Protein AF-A0A0H3DJW9-F1 (afdb_monomer_lite)

Secondary structure (DSSP, 8-state):
-------------SPEEEETTEEEETTS-EEEE--TTTS---SSGGG--HHHHHHHHHHHHHHHHHTT--

Radius of gyration: 20.56 Å; chains: 1; bounding box: 66×25×25 Å

Foldseek 3Di:
DDDPPDPPPPVPPADWDDDPQFIAGPVRDTDDGDPVVVVPDDPDPVSDDPVNVVVVVVVVVVVCVVVVVD

Sequence (70 aa):
MTAQDGGSTARDDRPTFWCGASLFNSGGQRLNEIDLNAYRHPQKHADMTDADWEQAAAAVQAFEAERGLR

Organism: Amycolatopsis mediterranei (strain U-32) (NCBI:txid749927)

pLDDT: mean 78.14, std 17.04, range [36.06, 93.31]

Structure (mmCIF, N/CA/C/O backbone):
data_AF-A0A0H3DJW9-F1
#
_entry.id   AF-A0A0H3DJW9-F1
#
loop_
_atom_site.group_PDB
_atom_site.id
_atom_site.type_symbol
_atom_site.label_atom_id
_atom_site.label_alt_id
_atom_site.label_comp_id
_atom_site.label_asym_id
_atom_site.label_entity_id
_atom_site.label_seq_id
_atom_site.pdbx_PDB_ins_code
_atom_site.Cartn_x
_atom_site.Cartn_y
_atom_site.Cartn_z
_atom_site.occupancy
_atom_site.B_iso_or_equiv
_atom_site.auth_seq_id
_atom_site.auth_comp_id
_atom_site.auth_asym_id
_atom_site.auth_atom_id
_atom_site.pdbx_PDB_model_num
ATOM 1 N N . MET A 1 1 ? -51.839 15.195 0.956 1.00 39.75 1 MET A N 1
ATOM 2 C CA . MET A 1 1 ? -51.043 14.760 2.123 1.00 39.75 1 MET A CA 1
ATOM 3 C C . MET A 1 1 ? -50.381 13.443 1.764 1.00 39.75 1 MET A C 1
ATOM 5 O O . MET A 1 1 ? -51.057 12.429 1.765 1.00 39.75 1 MET A O 1
ATOM 9 N N . THR A 1 2 ? -49.099 13.475 1.421 1.00 36.06 2 THR A N 1
ATOM 10 C CA . THR A 1 2 ? -48.194 12.318 1.477 1.00 36.06 2 THR A CA 1
ATOM 11 C C . THR A 1 2 ? -46.826 12.907 1.769 1.00 36.06 2 THR A C 1
ATOM 13 O O . THR A 1 2 ? -46.231 13.552 0.907 1.00 36.06 2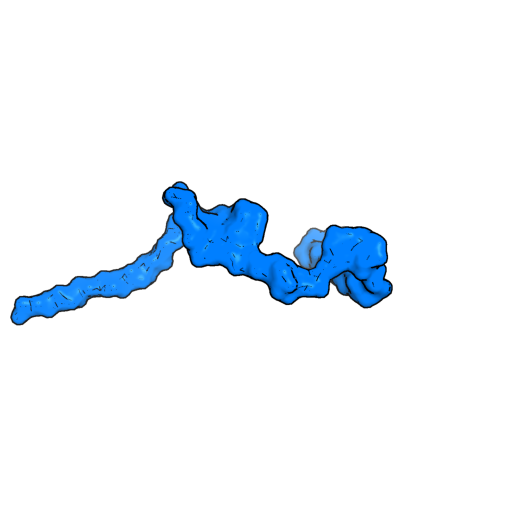 THR A O 1
ATOM 16 N N . ALA A 1 3 ? -46.407 12.800 3.027 1.00 41.38 3 ALA A N 1
ATOM 17 C CA . ALA A 1 3 ? -45.066 13.154 3.452 1.00 41.38 3 ALA A CA 1
ATOM 18 C C . ALA A 1 3 ? -44.090 12.227 2.715 1.00 41.38 3 ALA A C 1
ATOM 20 O O . ALA A 1 3 ? -44.163 11.009 2.859 1.00 41.38 3 ALA A O 1
ATOM 21 N N . GLN A 1 4 ? -43.219 12.793 1.879 1.00 40.47 4 GLN A N 1
ATOM 22 C CA . GLN A 1 4 ? -41.966 12.129 1.545 1.00 40.47 4 GLN A CA 1
ATOM 23 C C . GLN A 1 4 ? -41.052 12.360 2.740 1.00 40.47 4 GLN A C 1
ATOM 25 O O . GLN A 1 4 ? -40.387 13.391 2.842 1.00 40.47 4 GLN A O 1
ATOM 30 N N . ASP A 1 5 ? -41.123 11.422 3.680 1.00 44.78 5 ASP A N 1
ATOM 31 C CA . ASP A 1 5 ? -40.205 11.348 4.801 1.00 44.78 5 ASP A CA 1
ATOM 32 C C . ASP A 1 5 ? -38.769 11.259 4.288 1.00 44.78 5 ASP A C 1
ATOM 34 O O . ASP A 1 5 ? -38.460 10.601 3.289 1.00 44.78 5 ASP A O 1
ATOM 38 N N . GLY A 1 6 ? -37.913 12.014 4.969 1.00 41.84 6 GLY A N 1
ATOM 39 C CA . GLY A 1 6 ? -36.556 12.306 4.563 1.00 41.84 6 GLY A CA 1
ATOM 40 C C . GLY A 1 6 ? -35.736 11.053 4.293 1.00 41.84 6 GLY A C 1
ATOM 41 O O . GLY A 1 6 ? -35.543 10.208 5.168 1.00 41.84 6 GLY A O 1
ATOM 42 N N . GLY A 1 7 ? -35.149 11.009 3.098 1.00 40.22 7 GLY A N 1
ATOM 43 C CA . GLY A 1 7 ? -33.910 10.286 2.861 1.00 40.22 7 GLY A CA 1
ATOM 44 C C . GLY A 1 7 ? -32.819 10.923 3.711 1.00 40.22 7 GLY A C 1
ATOM 45 O O . GLY A 1 7 ? -32.063 11.766 3.238 1.00 40.22 7 GLY A O 1
ATOM 46 N N . SER A 1 8 ? -32.788 10.564 4.994 1.00 42.25 8 SER A N 1
ATOM 47 C CA . SER A 1 8 ? -31.657 10.830 5.861 1.00 42.25 8 SER A CA 1
ATOM 48 C C . SER A 1 8 ? -30.484 10.093 5.236 1.00 42.25 8 SER A C 1
ATOM 50 O O . SER A 1 8 ? -30.370 8.873 5.348 1.00 42.25 8 SER A O 1
ATOM 52 N N . THR A 1 9 ? -29.606 10.824 4.549 1.00 48.56 9 THR A N 1
ATOM 53 C CA . THR A 1 9 ? -28.221 10.404 4.351 1.00 48.56 9 THR A CA 1
ATOM 54 C C . THR A 1 9 ? -27.553 10.450 5.722 1.00 48.56 9 THR A C 1
ATOM 56 O O . THR A 1 9 ? -26.673 11.274 5.976 1.00 48.56 9 THR A O 1
ATOM 59 N N . ALA A 1 10 ? -28.043 9.630 6.653 1.00 47.25 10 ALA A N 1
ATOM 60 C CA . ALA A 1 10 ? -27.334 9.330 7.869 1.00 47.25 10 ALA A CA 1
ATOM 61 C C . ALA A 1 10 ? -26.001 8.785 7.378 1.00 47.25 10 ALA A C 1
ATOM 63 O O . ALA A 1 10 ? -25.955 7.743 6.718 1.00 47.25 10 ALA A O 1
ATOM 64 N N . ARG A 1 11 ? -24.928 9.548 7.606 1.00 55.94 11 ARG A N 1
ATOM 65 C CA . ARG A 1 11 ? -23.596 8.964 7.593 1.00 55.94 11 ARG A CA 1
ATOM 66 C C . ARG A 1 11 ? -23.723 7.749 8.491 1.00 55.94 11 ARG A C 1
ATOM 68 O O . ARG A 1 11 ? -24.170 7.874 9.630 1.00 55.94 11 ARG A O 1
ATOM 75 N N . ASP A 1 12 ? -23.510 6.573 7.919 1.00 60.03 12 ASP A N 1
ATOM 76 C CA . ASP A 1 12 ? -23.488 5.359 8.707 1.00 60.03 12 ASP A CA 1
ATOM 77 C C . ASP A 1 12 ? -22.239 5.477 9.583 1.00 60.03 12 ASP A C 1
ATOM 79 O O . ASP A 1 12 ? -21.153 5.064 9.193 1.00 60.03 12 ASP A O 1
ATOM 83 N N . ASP A 1 13 ? -22.380 6.144 10.733 1.00 64.56 13 ASP A N 1
ATOM 84 C CA . ASP A 1 13 ? -21.316 6.405 11.710 1.00 64.56 13 ASP A CA 1
ATOM 85 C C . ASP A 1 13 ? -20.888 5.106 12.417 1.00 64.56 13 ASP A C 1
ATOM 87 O O . ASP A 1 13 ? -20.122 5.114 13.385 1.00 64.56 13 ASP A O 1
ATOM 91 N N . ARG A 1 14 ? -21.401 3.957 11.957 1.00 73.44 14 ARG A N 1
ATOM 92 C CA . ARG A 1 14 ? -20.962 2.646 12.405 1.00 73.44 14 ARG A CA 1
ATOM 93 C C . ARG A 1 14 ? -19.480 2.482 12.078 1.00 73.44 14 ARG A C 1
ATOM 95 O O . ARG A 1 14 ? -19.064 2.756 10.952 1.00 73.44 14 ARG A O 1
ATOM 102 N N . PRO A 1 15 ? -18.687 1.962 13.027 1.00 83.12 15 PRO A N 1
ATOM 103 C CA . PRO A 1 15 ? -17.295 1.646 12.774 1.00 83.12 15 PRO A CA 1
ATOM 104 C C . PRO A 1 15 ? -17.154 0.756 11.540 1.00 83.12 15 PRO A C 1
ATOM 106 O O . PRO A 1 15 ? -17.794 -0.295 11.434 1.00 83.12 15 PRO A O 1
ATOM 109 N N . THR A 1 16 ? -16.297 1.183 10.620 1.00 90.69 16 THR A N 1
ATOM 110 C CA . THR A 1 16 ? -15.861 0.369 9.492 1.00 90.69 16 THR A CA 1
ATOM 111 C C . THR A 1 16 ? -14.490 -0.213 9.779 1.00 90.69 16 THR A C 1
ATOM 113 O O . THR A 1 16 ? -13.657 0.439 10.411 1.00 90.69 16 THR A O 1
ATOM 116 N N . PHE A 1 17 ? -14.227 -1.410 9.274 1.00 86.81 17 PHE A N 1
ATOM 117 C CA . PHE A 1 17 ? -12.925 -2.051 9.403 1.00 86.81 17 PHE A CA 1
ATOM 118 C C . PHE A 1 17 ? -12.465 -2.619 8.063 1.00 86.81 17 PHE A C 1
ATOM 120 O O . PHE A 1 17 ? -13.272 -3.049 7.236 1.00 86.81 17 PHE A O 1
ATOM 127 N N . TRP A 1 18 ? -11.151 -2.618 7.857 1.00 91.50 18 TRP A N 1
ATOM 128 C CA . TRP A 1 18 ? -10.516 -3.229 6.695 1.00 91.50 18 TRP A CA 1
ATOM 129 C C . TRP A 1 18 ? -10.114 -4.670 7.012 1.00 91.50 18 TRP A C 1
ATOM 131 O O . TRP A 1 18 ? -9.532 -4.941 8.062 1.00 91.50 18 TRP A O 1
ATOM 141 N N . CYS A 1 19 ? -10.402 -5.593 6.096 1.00 87.44 19 CYS A N 1
ATOM 142 C CA . CYS A 1 19 ? -9.877 -6.957 6.107 1.00 87.44 19 CYS A CA 1
ATOM 143 C C . CYS A 1 19 ? -9.357 -7.287 4.703 1.00 87.44 19 CYS A C 1
ATOM 145 O O . CYS A 1 19 ? -10.121 -7.312 3.735 1.00 87.44 19 CYS A O 1
ATOM 147 N N . GLY A 1 20 ? -8.040 -7.481 4.580 1.00 87.62 20 GLY A N 1
ATOM 148 C CA . GLY A 1 20 ? -7.380 -7.525 3.275 1.00 87.62 20 GLY A CA 1
ATOM 149 C C . GLY A 1 20 ? -7.620 -6.227 2.495 1.00 87.62 20 GLY A C 1
ATOM 150 O O . GLY A 1 20 ? -7.449 -5.138 3.036 1.00 87.62 20 GLY A O 1
ATOM 151 N N . ALA A 1 21 ? -8.057 -6.349 1.241 1.00 87.25 21 ALA A N 1
ATOM 152 C CA . ALA A 1 21 ? -8.390 -5.217 0.373 1.00 87.25 21 ALA A CA 1
ATOM 153 C C . ALA A 1 21 ? -9.860 -4.768 0.453 1.00 87.25 21 ALA A C 1
ATOM 155 O O . ALA A 1 21 ? -10.291 -3.936 -0.340 1.00 87.25 21 ALA A O 1
ATOM 156 N N . SER A 1 22 ? -10.652 -5.331 1.370 1.00 93.31 22 SER A N 1
ATOM 157 C CA . SER A 1 22 ? -12.090 -5.071 1.474 1.00 93.31 22 SER A CA 1
ATOM 158 C C . SER A 1 22 ? -12.438 -4.272 2.734 1.00 93.31 22 SER A C 1
ATOM 160 O O . SER A 1 22 ? -11.924 -4.546 3.821 1.00 93.31 22 SER A O 1
ATOM 162 N N . LEU A 1 23 ? -13.347 -3.304 2.584 1.00 93.00 23 LEU A N 1
ATOM 163 C CA . LEU A 1 23 ? -13.922 -2.503 3.666 1.00 93.00 23 LEU A CA 1
ATOM 164 C C . LEU A 1 23 ? -15.271 -3.087 4.084 1.00 93.00 23 LEU A C 1
ATOM 166 O O . LEU A 1 23 ? -16.138 -3.307 3.236 1.00 93.00 23 LEU A O 1
ATOM 170 N N . PHE A 1 24 ? -15.479 -3.269 5.384 1.00 92.81 24 PHE A N 1
ATOM 171 C CA . PHE A 1 24 ? -16.708 -3.817 5.952 1.00 92.81 24 PHE A CA 1
ATOM 172 C C . PHE A 1 24 ? -17.334 -2.862 6.966 1.00 92.81 24 PHE A C 1
ATOM 174 O O . PHE A 1 24 ? -16.628 -2.113 7.645 1.00 92.81 24 PHE A O 1
ATOM 181 N N . ASN A 1 25 ? -18.661 -2.922 7.099 1.00 91.25 25 ASN A N 1
ATOM 182 C CA . ASN A 1 25 ? -19.364 -2.349 8.245 1.00 91.25 25 ASN A CA 1
ATOM 183 C C . ASN A 1 25 ? -19.401 -3.332 9.426 1.00 91.25 25 ASN A C 1
ATOM 185 O O . ASN A 1 25 ? -19.113 -4.521 9.286 1.00 91.25 25 ASN A O 1
ATOM 189 N N . SER A 1 26 ? -19.822 -2.851 10.595 1.00 87.94 26 SER A N 1
ATOM 190 C CA . SER A 1 26 ? -19.945 -3.659 11.817 1.00 87.94 26 SER A CA 1
ATOM 191 C C . SER A 1 26 ? -20.929 -4.837 11.725 1.00 87.94 26 SER A C 1
ATOM 193 O O . SER A 1 26 ? -20.862 -5.746 12.547 1.00 87.94 26 SER A O 1
ATOM 195 N N . GLY A 1 27 ? -21.819 -4.854 10.727 1.00 88.69 27 GLY A N 1
ATOM 196 C CA . GLY A 1 27 ? -22.722 -5.972 10.433 1.00 88.69 27 GLY A CA 1
ATOM 197 C C . GLY A 1 27 ? -22.113 -7.045 9.524 1.00 88.69 27 GLY A C 1
ATOM 198 O O . GLY A 1 27 ? -22.811 -7.986 9.155 1.00 88.69 27 GLY A O 1
ATOM 199 N N . GLY A 1 28 ? -20.844 -6.900 9.130 1.00 88.31 28 GLY A N 1
ATOM 200 C CA . GLY A 1 28 ? -20.150 -7.828 8.235 1.00 88.31 28 GLY A CA 1
ATOM 201 C C . GLY A 1 28 ? -20.488 -7.644 6.753 1.00 88.31 28 GLY A C 1
ATOM 202 O O . GLY A 1 28 ? -20.075 -8.458 5.929 1.00 88.31 28 GLY A O 1
ATOM 203 N N . GLN A 1 29 ? -21.216 -6.587 6.381 1.00 91.88 29 GLN A N 1
ATOM 204 C CA . GLN A 1 29 ? -21.477 -6.283 4.976 1.00 91.88 29 GLN A CA 1
ATOM 205 C C . GLN A 1 29 ? -20.264 -5.586 4.366 1.00 91.88 29 GLN A C 1
ATOM 207 O O . GLN A 1 29 ? -19.740 -4.620 4.927 1.00 91.88 29 GLN A O 1
ATOM 212 N N . ARG A 1 30 ? -19.838 -6.058 3.192 1.00 92.31 30 ARG A N 1
ATOM 213 C CA . ARG A 1 30 ? -18.770 -5.427 2.416 1.00 92.31 30 ARG A CA 1
ATOM 214 C C . ARG A 1 30 ? -19.292 -4.147 1.764 1.00 92.31 30 ARG A C 1
ATOM 216 O O . ARG A 1 30 ? -20.263 -4.196 1.015 1.00 92.31 30 ARG A O 1
ATOM 223 N N . LEU A 1 31 ? -18.637 -3.026 2.043 1.00 91.38 31 LEU A N 1
ATOM 224 C CA . LEU A 1 31 ? -18.990 -1.702 1.527 1.00 91.38 31 LEU A CA 1
ATOM 225 C C . LEU A 1 31 ? -18.158 -1.306 0.306 1.00 91.38 31 LEU A C 1
ATOM 227 O O . LEU A 1 31 ? -18.655 -0.605 -0.570 1.00 91.38 31 LEU A O 1
ATOM 231 N N . ASN A 1 32 ? -16.890 -1.717 0.263 1.00 89.94 32 ASN A N 1
ATOM 232 C CA . ASN A 1 32 ? -15.967 -1.371 -0.814 1.00 89.94 32 ASN A CA 1
ATOM 233 C C . ASN A 1 32 ? -14.844 -2.415 -0.933 1.00 89.94 32 ASN A C 1
ATOM 235 O O . A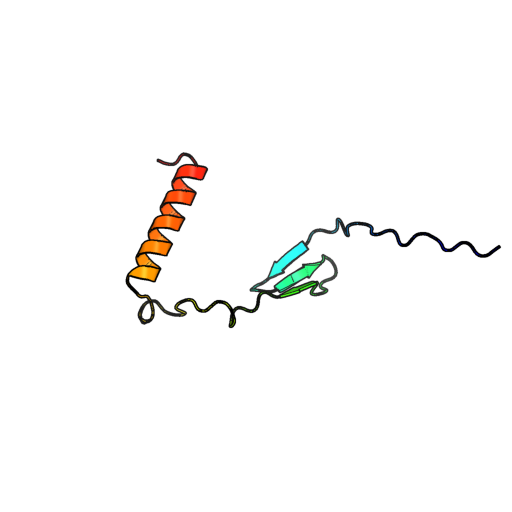SN A 1 32 ? -14.604 -3.180 0.004 1.00 89.94 32 ASN A O 1
ATOM 239 N N . GLU A 1 33 ? -14.148 -2.427 -2.064 1.00 91.31 33 GLU A N 1
ATOM 240 C CA . GLU A 1 33 ? -12.988 -3.275 -2.329 1.00 91.31 33 GLU A CA 1
ATOM 241 C C . GLU A 1 33 ? -11.974 -2.509 -3.181 1.00 91.31 33 GLU A C 1
ATOM 243 O O . GLU A 1 33 ? -12.317 -1.931 -4.211 1.00 91.31 33 GLU A O 1
ATOM 248 N N . ILE A 1 34 ? -10.720 -2.494 -2.736 1.00 85.06 34 ILE A N 1
ATOM 249 C CA . ILE A 1 34 ? -9.602 -2.010 -3.539 1.00 85.06 34 ILE A CA 1
ATOM 250 C C . ILE A 1 34 ? -9.256 -3.124 -4.522 1.00 85.06 34 ILE A C 1
ATOM 252 O O . ILE A 1 34 ? -8.900 -4.229 -4.110 1.00 85.06 34 ILE A O 1
ATOM 256 N N . ASP A 1 35 ? -9.327 -2.833 -5.820 1.00 82.75 35 ASP A N 1
ATOM 257 C CA . ASP A 1 35 ? -8.812 -3.755 -6.825 1.00 82.75 35 ASP A CA 1
ATOM 258 C C . ASP A 1 35 ? -7.281 -3.777 -6.764 1.00 82.75 35 ASP A C 1
ATOM 260 O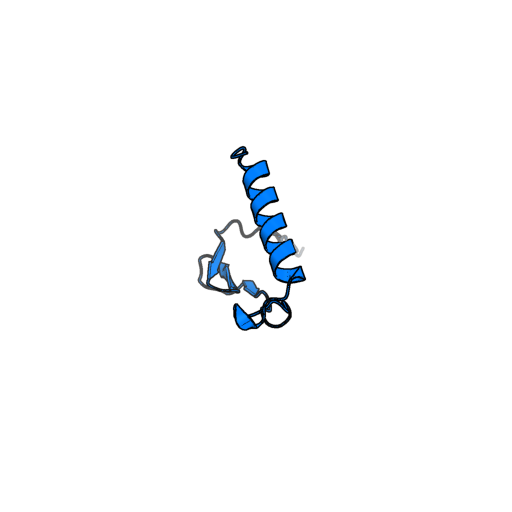 O . ASP A 1 35 ? -6.589 -2.927 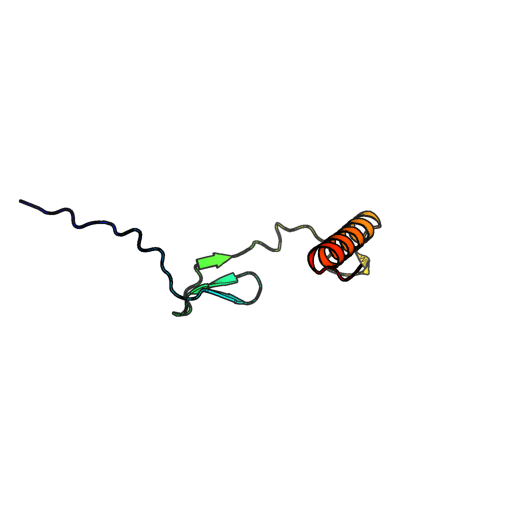-7.330 1.00 82.75 35 ASP A O 1
ATOM 264 N N . LEU A 1 36 ? -6.747 -4.773 -6.059 1.00 73.50 36 LEU A N 1
ATOM 265 C CA . LEU A 1 36 ? -5.307 -4.983 -5.958 1.00 73.50 36 LEU A CA 1
ATOM 266 C C . LEU A 1 36 ? -4.669 -5.335 -7.308 1.00 73.50 36 LEU A C 1
ATOM 268 O O . LEU A 1 36 ? -3.472 -5.128 -7.463 1.00 73.50 36 LEU A O 1
ATOM 272 N N . ASN A 1 37 ? -5.436 -5.826 -8.291 1.00 76.56 37 ASN A N 1
ATOM 273 C CA . ASN A 1 37 ? -4.905 -6.121 -9.624 1.00 76.56 37 ASN A CA 1
ATOM 274 C C . ASN A 1 37 ? -4.748 -4.855 -10.474 1.00 76.56 37 ASN A C 1
ATOM 276 O O . ASN A 1 37 ? -3.883 -4.809 -11.349 1.00 76.56 37 ASN A O 1
ATOM 280 N N . ALA A 1 38 ? -5.556 -3.822 -10.214 1.00 74.31 38 ALA A N 1
ATOM 281 C CA . ALA A 1 38 ? -5.371 -2.500 -10.812 1.00 74.31 38 ALA A CA 1
ATOM 282 C C . ALA A 1 38 ? -4.120 -1.794 -10.257 1.00 74.31 38 ALA A C 1
ATOM 284 O O . ALA A 1 38 ? -3.503 -0.978 -10.944 1.00 74.31 38 ALA A O 1
ATOM 285 N N . TYR A 1 39 ? -3.713 -2.137 -9.032 1.00 65.69 39 TYR A N 1
ATOM 286 C CA . TYR A 1 39 ? -2.480 -1.670 -8.407 1.00 65.69 39 TYR A CA 1
ATOM 287 C C . TYR A 1 39 ? -1.279 -2.482 -8.919 1.00 65.69 39 TYR A C 1
ATOM 289 O O . TYR A 1 39 ? -0.883 -3.502 -8.355 1.00 65.69 39 TYR A O 1
ATOM 297 N N . ARG A 1 40 ? -0.676 -2.022 -10.021 1.00 67.00 40 ARG A N 1
ATOM 298 C CA . ARG A 1 40 ? 0.475 -2.672 -10.667 1.00 67.00 40 ARG A CA 1
ATOM 299 C C . ARG A 1 40 ? 1.778 -2.413 -9.900 1.00 67.00 40 ARG A C 1
ATOM 301 O O . ARG A 1 40 ? 2.646 -1.695 -10.380 1.00 67.00 40 ARG A O 1
ATOM 308 N N . HIS A 1 41 ? 1.903 -3.005 -8.719 1.00 72.38 41 HIS A N 1
ATOM 309 C CA . HIS A 1 41 ? 3.141 -3.014 -7.940 1.00 72.38 41 HIS A CA 1
ATOM 310 C C . HIS A 1 41 ? 3.813 -4.387 -7.986 1.00 72.38 41 HIS A C 1
ATOM 312 O O . HIS A 1 41 ? 3.120 -5.403 -8.144 1.00 72.38 41 HIS A O 1
ATOM 318 N N . PRO A 1 42 ? 5.148 -4.434 -7.832 1.00 73.25 42 PRO A N 1
ATOM 319 C CA . PRO A 1 42 ? 5.882 -5.689 -7.741 1.00 73.25 42 PRO A CA 1
ATOM 320 C C . PRO A 1 42 ? 5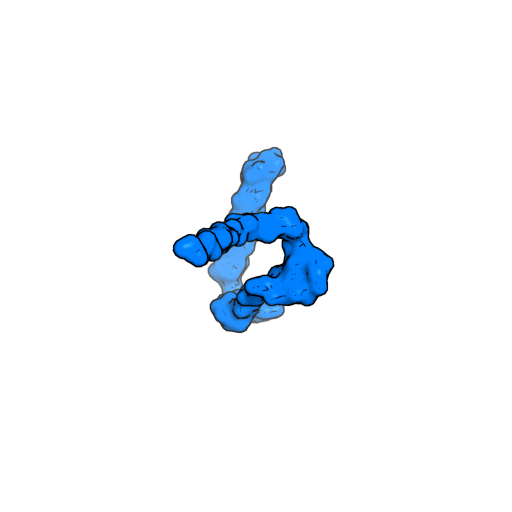.323 -6.556 -6.607 1.00 73.25 42 PRO A C 1
ATOM 322 O O . PRO A 1 42 ? 5.251 -6.140 -5.453 1.00 73.25 42 PRO A O 1
ATOM 325 N N . GLN A 1 43 ? 4.898 -7.774 -6.950 1.00 77.38 43 GLN A N 1
ATOM 326 C CA . GLN A 1 43 ? 4.313 -8.726 -5.995 1.00 77.38 43 GLN A CA 1
ATOM 327 C C . GLN A 1 43 ? 5.389 -9.482 -5.211 1.00 77.38 43 GLN A C 1
ATOM 329 O O . GLN A 1 43 ? 5.122 -10.047 -4.149 1.00 77.38 43 GLN A O 1
ATOM 334 N N . LYS A 1 44 ? 6.613 -9.526 -5.745 1.00 82.12 44 LYS A N 1
ATOM 335 C CA . LYS A 1 44 ? 7.773 -10.159 -5.123 1.00 82.12 44 LYS A CA 1
ATOM 336 C C . LYS A 1 44 ? 8.972 -9.230 -5.221 1.00 82.12 44 LYS A C 1
ATOM 338 O O . LYS A 1 44 ? 9.093 -8.447 -6.153 1.00 82.12 44 LYS A O 1
ATOM 343 N N . HIS A 1 45 ? 9.915 -9.402 -4.299 1.00 78.69 45 HIS A N 1
ATOM 344 C CA . HIS A 1 45 ? 11.166 -8.643 -4.284 1.00 78.69 45 HIS A CA 1
ATOM 345 C C . HIS A 1 45 ? 11.959 -8.761 -5.598 1.00 78.69 45 HIS A C 1
ATOM 347 O O . HIS A 1 45 ? 12.616 -7.815 -6.008 1.00 78.69 45 HIS A O 1
ATOM 353 N N . ALA A 1 46 ? 11.891 -9.914 -6.272 1.00 85.69 46 ALA A N 1
ATOM 354 C CA . ALA A 1 46 ? 12.550 -10.127 -7.563 1.00 85.69 46 ALA A CA 1
ATOM 355 C C . ALA A 1 46 ? 11.944 -9.294 -8.710 1.00 85.69 46 ALA A C 1
ATOM 357 O O . ALA A 1 46 ? 12.604 -9.106 -9.726 1.00 85.69 46 ALA A O 1
ATOM 358 N N . ASP A 1 47 ? 10.713 -8.804 -8.539 1.00 85.56 47 ASP A N 1
ATOM 359 C CA . ASP A 1 47 ? 10.009 -7.982 -9.524 1.00 85.56 47 ASP A CA 1
ATOM 360 C C . ASP A 1 47 ? 10.251 -6.479 -9.292 1.00 85.56 47 ASP A C 1
ATOM 362 O O . ASP A 1 47 ? 9.808 -5.664 -10.098 1.00 85.56 47 ASP A O 1
ATOM 366 N N . MET A 1 48 ? 10.912 -6.103 -8.187 1.00 88.06 48 MET A N 1
ATOM 367 C CA . MET A 1 48 ? 11.161 -4.703 -7.847 1.00 88.06 48 MET A CA 1
ATOM 368 C C . MET A 1 48 ? 12.214 -4.098 -8.767 1.0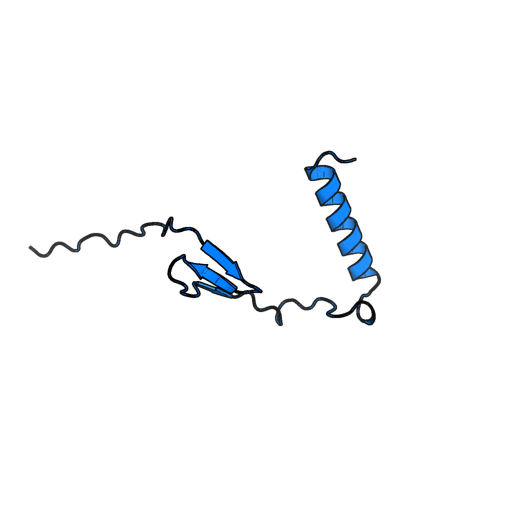0 88.06 48 MET A C 1
ATOM 370 O O . MET A 1 48 ? 13.338 -4.591 -8.864 1.00 88.06 48 MET A O 1
ATOM 374 N N . THR A 1 49 ? 11.847 -2.993 -9.402 1.00 89.69 49 THR A N 1
ATOM 375 C CA . THR A 1 49 ? 12.764 -2.152 -10.167 1.00 89.69 49 THR A CA 1
ATOM 376 C C . THR A 1 49 ? 13.452 -1.136 -9.259 1.00 89.69 49 THR A C 1
ATOM 378 O O . THR A 1 49 ? 12.996 -0.868 -8.147 1.00 89.69 49 THR A O 1
ATOM 381 N N . ASP A 1 50 ? 14.526 -0.511 -9.742 1.00 92.00 50 ASP A N 1
ATOM 382 C CA . ASP A 1 50 ? 15.189 0.582 -9.017 1.00 92.00 50 ASP A CA 1
ATOM 383 C C . ASP A 1 50 ? 14.220 1.738 -8.711 1.00 92.00 50 ASP A C 1
ATOM 385 O O . ASP A 1 50 ? 14.260 2.309 -7.624 1.00 92.00 50 ASP A O 1
ATOM 389 N N . ALA A 1 51 ? 13.275 2.017 -9.614 1.00 89.69 51 ALA A N 1
ATOM 390 C CA . ALA A 1 51 ? 12.238 3.024 -9.393 1.00 89.69 51 ALA A CA 1
ATOM 391 C C . ALA A 1 51 ? 11.290 2.648 -8.237 1.00 89.69 51 ALA A C 1
ATOM 393 O O . ALA A 1 51 ? 10.910 3.510 -7.444 1.00 89.69 51 ALA A O 1
ATOM 394 N N . ASP A 1 52 ? 10.941 1.363 -8.096 1.00 86.94 52 ASP A N 1
ATOM 395 C CA . ASP A 1 52 ? 10.136 0.884 -6.964 1.00 86.94 52 ASP A CA 1
ATOM 396 C C . ASP A 1 52 ? 10.892 1.052 -5.637 1.00 86.94 52 ASP A C 1
ATOM 398 O O . ASP A 1 52 ? 10.299 1.420 -4.619 1.00 86.94 52 ASP A O 1
ATOM 402 N N . TRP A 1 53 ? 12.210 0.825 -5.646 1.00 88.44 53 TRP A N 1
ATOM 403 C CA . TRP A 1 53 ? 13.072 1.029 -4.480 1.00 88.44 53 TRP A CA 1
ATOM 404 C C . TRP A 1 53 ? 13.194 2.496 -4.085 1.00 88.44 53 TRP A C 1
ATOM 406 O O . TRP A 1 53 ? 13.086 2.821 -2.901 1.00 88.44 53 TRP A O 1
ATOM 416 N N . GLU A 1 54 ? 13.375 3.387 -5.056 1.00 93.00 54 GLU A N 1
ATOM 417 C CA . GLU A 1 54 ? 13.414 4.829 -4.816 1.00 93.00 54 GLU A CA 1
ATOM 418 C C . GLU A 1 54 ? 12.086 5.334 -4.243 1.00 93.00 54 GLU A C 1
ATOM 420 O O . GLU A 1 54 ? 12.075 6.081 -3.260 1.00 93.00 54 GLU A O 1
ATOM 425 N N . GLN A 1 55 ? 10.956 4.873 -4.789 1.00 88.19 55 GLN A N 1
ATOM 426 C CA . GLN A 1 55 ? 9.636 5.227 -4.276 1.00 88.19 55 GLN A CA 1
ATOM 427 C C . GLN A 1 55 ? 9.420 4.711 -2.844 1.00 88.19 55 GLN A C 1
ATOM 429 O O . GLN A 1 55 ? 8.897 5.442 -1.999 1.00 88.19 55 GLN A O 1
ATOM 434 N N . ALA A 1 56 ? 9.846 3.480 -2.543 1.00 87.56 56 ALA A N 1
ATOM 435 C CA . ALA A 1 56 ? 9.777 2.931 -1.191 1.00 87.56 56 ALA A CA 1
ATOM 436 C C . ALA A 1 56 ? 10.639 3.739 -0.204 1.00 87.56 56 ALA A C 1
ATOM 438 O O . ALA A 1 56 ? 10.178 4.070 0.889 1.00 87.56 56 ALA A O 1
ATOM 439 N N . ALA A 1 57 ? 11.858 4.118 -0.597 1.00 91.50 57 ALA A N 1
ATOM 440 C CA . ALA A 1 57 ? 12.738 4.947 0.223 1.00 91.50 57 ALA A CA 1
ATOM 441 C C . ALA A 1 57 ? 12.134 6.336 0.493 1.00 91.50 57 ALA A C 1
ATOM 443 O O . ALA A 1 57 ? 12.167 6.810 1.631 1.00 91.50 57 ALA A O 1
ATOM 444 N N . ALA A 1 58 ? 11.531 6.966 -0.519 1.00 91.88 58 ALA A N 1
ATOM 445 C CA . ALA A 1 58 ? 10.845 8.247 -0.367 1.00 91.88 58 ALA A CA 1
ATOM 446 C C . ALA A 1 58 ? 9.647 8.152 0.595 1.00 91.88 58 ALA A C 1
ATOM 448 O O . ALA A 1 58 ? 9.464 9.030 1.439 1.00 91.88 58 ALA A O 1
ATOM 449 N N . ALA A 1 59 ? 8.863 7.071 0.520 1.00 88.62 59 ALA A N 1
ATOM 450 C CA . ALA A 1 59 ? 7.740 6.842 1.429 1.00 88.62 59 ALA A CA 1
ATOM 451 C C . ALA A 1 59 ? 8.196 6.688 2.890 1.00 88.62 59 ALA A C 1
ATOM 453 O O . ALA A 1 59 ? 7.569 7.244 3.794 1.00 88.62 59 ALA A O 1
ATOM 454 N N . VAL A 1 60 ? 9.311 5.987 3.127 1.00 89.88 60 VAL A N 1
ATOM 455 C CA . VAL A 1 60 ? 9.902 5.864 4.470 1.00 89.88 60 VAL A CA 1
ATOM 456 C C . VAL A 1 60 ? 10.366 7.224 4.988 1.00 89.88 60 VAL A C 1
ATOM 458 O O . VAL A 1 60 ? 10.051 7.580 6.120 1.00 89.88 60 VAL A O 1
ATOM 461 N N . GLN A 1 61 ? 11.048 8.020 4.160 1.00 90.06 61 GLN A N 1
ATOM 462 C CA . GLN A 1 61 ? 11.497 9.360 4.555 1.00 90.06 61 GLN A CA 1
ATOM 463 C C . GLN A 1 61 ? 10.329 10.291 4.901 1.00 90.06 61 GLN A C 1
ATOM 465 O O . GLN A 1 61 ? 10.394 11.010 5.897 1.00 90.06 61 GLN A O 1
ATOM 470 N N . ALA A 1 62 ? 9.248 10.264 4.116 1.00 90.62 62 ALA A N 1
ATOM 471 C CA . ALA A 1 62 ? 8.046 11.042 4.405 1.00 90.62 62 ALA A CA 1
ATOM 472 C C . ALA A 1 62 ? 7.426 10.638 5.752 1.00 90.62 62 ALA A C 1
ATOM 474 O O . ALA A 1 62 ? 7.113 11.501 6.571 1.00 90.62 62 ALA A O 1
ATOM 475 N N . PHE A 1 63 ? 7.329 9.334 6.024 1.00 87.19 63 PHE A N 1
ATOM 476 C CA . PHE A 1 63 ? 6.837 8.828 7.304 1.00 87.19 63 PHE A CA 1
ATOM 477 C C . PHE A 1 63 ? 7.719 9.261 8.487 1.00 87.19 63 PHE A C 1
ATOM 479 O O . PHE A 1 63 ? 7.200 9.681 9.522 1.00 87.19 63 PHE A O 1
ATOM 486 N N . GLU A 1 64 ? 9.047 9.184 8.346 1.00 90.81 64 GLU A N 1
ATOM 487 C CA . GLU A 1 64 ? 9.992 9.642 9.374 1.00 90.81 64 GLU A CA 1
ATOM 488 C C . GLU A 1 64 ? 9.813 11.135 9.680 1.00 90.81 64 GLU A C 1
ATOM 490 O O . GLU A 1 64 ? 9.754 11.514 10.853 1.00 90.81 64 GLU A O 1
ATOM 495 N N . ALA A 1 65 ? 9.661 11.963 8.641 1.00 89.56 65 ALA A N 1
ATOM 496 C CA . ALA A 1 65 ? 9.445 13.401 8.771 1.00 89.56 65 ALA A CA 1
ATOM 497 C C . ALA A 1 65 ? 8.106 13.729 9.456 1.00 89.56 65 ALA A C 1
ATOM 499 O O . ALA A 1 65 ? 8.066 14.534 10.385 1.00 89.56 65 ALA A O 1
ATOM 500 N N . GLU A 1 66 ? 7.014 13.066 9.064 1.00 87.50 66 GLU A N 1
ATOM 501 C CA . GLU A 1 66 ? 5.692 13.244 9.686 1.00 87.50 66 GLU A CA 1
ATOM 502 C C . GLU A 1 66 ? 5.672 12.847 11.168 1.00 87.50 66 GLU A C 1
ATOM 504 O O . GLU A 1 66 ? 4.890 13.383 11.958 1.00 87.50 66 GLU A O 1
ATOM 509 N N . ARG A 1 67 ? 6.531 11.901 11.563 1.00 86.81 67 ARG A N 1
ATOM 510 C CA . ARG A 1 67 ? 6.651 11.420 12.945 1.00 86.81 67 ARG A CA 1
ATOM 511 C C . ARG A 1 67 ? 7.744 12.122 13.752 1.00 86.81 67 ARG A C 1
ATOM 513 O O . ARG A 1 67 ? 7.875 11.814 14.935 1.00 86.81 67 ARG A O 1
ATOM 520 N N . GLY A 1 68 ? 8.492 13.053 13.153 1.00 81.00 68 GLY A N 1
ATOM 521 C CA . GLY A 1 68 ? 9.588 13.771 13.812 1.00 81.00 68 GLY A CA 1
ATOM 522 C C . GLY A 1 68 ? 10.720 12.852 14.276 1.00 81.00 68 GLY A C 1
ATOM 523 O O . GLY A 1 68 ? 11.359 13.119 15.291 1.00 81.00 68 GLY A O 1
ATOM 524 N N . LEU A 1 69 ? 10.926 11.733 13.578 1.00 79.25 69 LEU A N 1
ATOM 525 C CA . LEU A 1 69 ? 11.958 10.743 13.903 1.00 79.25 69 LEU A CA 1
ATOM 526 C C . LEU A 1 69 ? 13.331 11.117 13.323 1.00 79.25 69 LEU A C 1
ATOM 528 O O . LEU A 1 69 ? 14.312 10.418 13.586 1.00 79.25 69 LEU A O 1
ATOM 532 N N . ARG A 1 70 ? 13.394 12.202 12.544 1.00 58.41 70 ARG A N 1
ATOM 533 C CA . ARG A 1 70 ? 14.583 12.691 11.858 1.00 58.41 70 ARG A CA 1
ATOM 534 C C . ARG A 1 70 ? 14.561 14.205 11.692 1.00 58.41 70 ARG A C 1
ATOM 536 O O . ARG A 1 70 ? 13.450 14.751 11.516 1.00 58.41 70 ARG A O 1
#